Protein AF-A0A3P7JK66-F1 (afdb_monomer_lite)

Radius of gyration: 19.16 Å; chains: 1; bounding box: 43×45×58 Å

Organism: Strongylus vulgaris (NCBI:txid40348)

Foldseek 3Di:
DPDPPCPPQVVQADPVRVCCVVVPPPPLVVLCVVVVNPPVVSVVVSSVVSNCCVVVVVVPDDPVVCVVCVVVVQKDQDAADPVRHTDIDGPPPPPPDDDPDD

Sequence (102 aa):
MENLKTDKLGRKCTEEDLKRMNDGDWWLSTFIRAHNYDVDITYAVVAECIQWRRNFQVENISILGMKPLLDRRVAYLHGKDLADYSIREFLNMLFEKEDLEV

InterPro domains:
  IPR036273 CRAL/TRIO, N-terminal domain superfamily [SSF46938] (6-61)
  IPR036865 CRAL-TRIO lipid binding domain superfamily [G3DSA:3.40.525.10] (2-89)
  IPR053012 Endoplas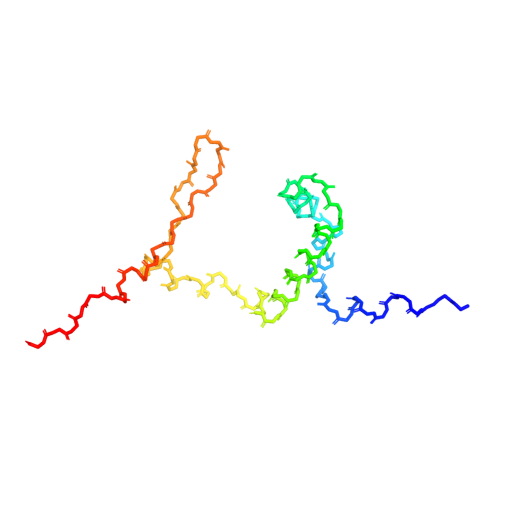mic reticulum-organelle contact domain-containing protein [PTHR46384] (14-83)

pLDDT: mean 72.41, std 18.8, range [36.03, 96.19]

Secondary structure (DSSP, 8-state):
---SSSTTTTTTS-HHHHHHHHH-HHHHHHHHHHTTT-HHHHHHHHHHHHHHHHHHTGGG--GGGGHHHHHTTSEEEEEE-TTSPEEEEE-----S-S----

Structure (mmCIF, N/CA/C/O backbone):
data_AF-A0A3P7JK66-F1
#
_entry.id   AF-A0A3P7JK66-F1
#
loop_
_atom_site.group_PDB
_atom_site.id
_atom_site.type_symbol
_atom_site.label_atom_id
_atom_site.label_alt_id
_atom_site.label_comp_id
_atom_site.label_asym_id
_atom_site.label_entity_id
_atom_site.label_seq_id
_atom_site.pdbx_PDB_ins_code
_atom_site.Cartn_x
_atom_site.Cartn_y
_atom_site.Cartn_z
_atom_site.occupancy
_atom_site.B_iso_or_equiv
_atom_site.auth_seq_id
_atom_site.auth_comp_id
_atom_site.auth_asym_id
_atom_site.auth_atom_id
_atom_site.pdbx_PDB_model_num
ATOM 1 N N . MET A 1 1 ? -21.967 4.274 -28.480 1.00 36.41 1 MET A N 1
ATOM 2 C CA . MET A 1 1 ? -21.780 3.181 -27.498 1.00 36.41 1 MET A CA 1
ATOM 3 C C . MET A 1 1 ? -20.473 3.412 -26.746 1.00 36.41 1 MET A C 1
ATOM 5 O O . MET A 1 1 ? -19.519 2.667 -26.912 1.00 36.41 1 MET A O 1
ATOM 9 N N . GLU A 1 2 ? -20.411 4.453 -25.925 1.00 39.34 2 GLU A N 1
ATOM 10 C CA . GLU A 1 2 ? -19.247 4.742 -25.081 1.00 39.34 2 GLU A CA 1
ATOM 11 C C . GLU A 1 2 ? -19.748 4.781 -23.646 1.00 39.34 2 GLU A C 1
ATOM 13 O O . GLU A 1 2 ? -20.179 5.835 -23.218 1.00 39.34 2 GLU A O 1
ATOM 18 N N . ASN A 1 3 ? -19.850 3.631 -22.966 1.00 39.97 3 ASN A N 1
ATOM 19 C CA . ASN A 1 3 ? -20.096 3.567 -21.508 1.00 39.97 3 ASN A CA 1
ATOM 20 C C . ASN A 1 3 ? -19.959 2.146 -20.910 1.00 39.97 3 ASN A C 1
ATOM 22 O O . ASN A 1 3 ? -20.572 1.834 -19.898 1.00 39.97 3 ASN A O 1
ATOM 26 N N . LEU A 1 4 ? -19.169 1.250 -21.517 1.00 40.28 4 LEU A N 1
ATOM 27 C CA . LEU A 1 4 ? -19.073 -0.156 -21.066 1.00 40.28 4 LEU A CA 1
ATOM 28 C C . LEU A 1 4 ? -17.686 -0.588 -20.569 1.00 40.28 4 LEU A C 1
ATOM 30 O O . LEU A 1 4 ? -17.515 -1.739 -20.177 1.00 40.28 4 LEU A O 1
ATOM 34 N N . LYS A 1 5 ? -16.693 0.312 -20.537 1.00 39.00 5 LYS A N 1
ATOM 35 C CA . LYS A 1 5 ? -15.351 0.007 -19.990 1.00 39.00 5 LYS A CA 1
ATOM 36 C C . LYS A 1 5 ? -15.087 0.600 -18.602 1.00 39.00 5 LYS A C 1
ATOM 38 O O . LYS A 1 5 ? -14.149 0.177 -17.938 1.00 39.00 5 LYS A O 1
ATOM 43 N N . THR A 1 6 ? -15.938 1.506 -18.132 1.00 43.41 6 THR A N 1
ATOM 44 C CA . THR A 1 6 ? -15.837 2.158 -16.816 1.00 43.41 6 THR A CA 1
ATOM 45 C C . THR A 1 6 ? -16.389 1.314 -15.656 1.00 43.41 6 THR A C 1
ATOM 47 O O . THR A 1 6 ? -16.103 1.606 -14.499 1.00 43.41 6 THR A O 1
ATOM 50 N N . ASP A 1 7 ? -17.106 0.220 -15.932 1.00 44.59 7 ASP A N 1
ATOM 51 C CA . ASP A 1 7 ? -17.969 -0.436 -14.932 1.00 44.59 7 ASP A CA 1
ATOM 52 C C . ASP A 1 7 ? -17.315 -1.582 -14.120 1.00 44.59 7 ASP A C 1
ATOM 54 O O . ASP A 1 7 ? -17.867 -2.046 -13.124 1.00 44.59 7 ASP A O 1
ATOM 58 N N . LYS A 1 8 ? -16.105 -2.048 -14.475 1.00 46.81 8 LYS A N 1
ATOM 59 C CA . LYS A 1 8 ? -15.442 -3.150 -13.730 1.00 46.81 8 LYS A CA 1
ATOM 60 C C . LYS A 1 8 ? -14.398 -2.709 -12.699 1.00 46.81 8 LYS A C 1
ATOM 62 O O . LYS A 1 8 ? -14.126 -3.466 -11.769 1.00 46.81 8 LYS A O 1
ATOM 67 N N . LEU A 1 9 ? -13.847 -1.499 -12.823 1.00 47.72 9 LEU A N 1
ATOM 68 C CA . LEU A 1 9 ? -12.839 -0.952 -11.897 1.00 47.72 9 LEU A CA 1
ATOM 69 C C . LEU A 1 9 ? -13.426 0.072 -10.920 1.00 47.72 9 LEU A C 1
ATOM 71 O O . LEU A 1 9 ? -13.054 0.063 -9.748 1.00 47.72 9 LEU A O 1
ATOM 75 N N . GLY A 1 10 ? -14.413 0.870 -11.349 1.00 47.22 10 GLY A N 1
ATOM 76 C CA . GLY A 1 10 ? -15.080 1.849 -10.480 1.00 47.22 10 GLY A CA 1
ATOM 77 C C . GLY A 1 10 ? -15.801 1.220 -9.283 1.00 47.22 10 GLY A C 1
ATOM 78 O O . GLY A 1 10 ? -15.948 1.847 -8.244 1.00 47.22 10 GLY A O 1
ATOM 79 N N . ARG A 1 11 ? -16.179 -0.061 -9.379 1.00 52.66 11 ARG A N 1
ATOM 80 C CA . ARG A 1 11 ? -16.843 -0.801 -8.294 1.00 52.66 11 ARG A CA 1
ATOM 81 C C . ARG A 1 11 ? -15.884 -1.387 -7.250 1.00 52.66 11 ARG A C 1
ATOM 83 O O . ARG A 1 11 ? -16.354 -1.981 -6.276 1.00 52.66 11 ARG A O 1
ATOM 90 N N . LYS A 1 12 ? -14.563 -1.286 -7.459 1.00 63.94 12 LYS A N 1
ATOM 91 C CA . LYS A 1 12 ? -13.523 -1.895 -6.608 1.00 63.94 12 LYS A CA 1
ATOM 92 C C . LYS A 1 12 ? -12.747 -0.908 -5.734 1.00 63.94 12 LYS A C 1
ATOM 94 O O . LYS A 1 12 ? -12.152 -1.356 -4.763 1.00 63.94 12 LYS A O 1
ATOM 99 N N . CYS A 1 13 ? -12.775 0.379 -6.058 1.00 72.00 13 CYS A N 1
ATOM 100 C CA . CYS A 1 13 ? -11.939 1.402 -5.438 1.00 72.00 13 CYS A CA 1
ATOM 101 C C . CYS A 1 13 ? -12.787 2.307 -4.535 1.00 72.00 13 CYS A C 1
ATOM 103 O O . CYS A 1 13 ? -13.872 2.709 -4.956 1.00 72.00 13 CYS A O 1
ATOM 105 N N . THR A 1 14 ? -12.333 2.620 -3.317 1.00 81.56 14 THR A N 1
ATOM 106 C CA . THR A 1 14 ? -13.020 3.622 -2.482 1.00 81.56 14 THR A CA 1
ATOM 107 C C . THR A 1 14 ? -12.748 5.035 -3.002 1.00 81.56 14 THR A C 1
ATOM 109 O O . THR A 1 14 ? -11.823 5.250 -3.792 1.00 81.56 14 THR A O 1
ATOM 112 N N . GLU A 1 15 ? -13.542 6.013 -2.563 1.00 85.00 15 GLU A N 1
ATOM 113 C CA . GLU A 1 15 ? -13.329 7.421 -2.919 1.00 85.00 15 GLU A CA 1
ATOM 114 C C . GLU A 1 15 ? -11.964 7.921 -2.419 1.00 85.00 15 GLU A C 1
ATOM 116 O O . GLU A 1 15 ? -11.259 8.640 -3.126 1.00 85.00 15 GLU A O 1
ATOM 121 N N . GLU A 1 16 ? -11.518 7.452 -1.253 1.00 84.06 16 GLU A N 1
ATOM 122 C CA . GLU A 1 16 ? -10.197 7.751 -0.701 1.00 84.06 16 GLU A CA 1
ATOM 123 C C . GLU A 1 16 ? -9.064 7.149 -1.534 1.00 84.06 16 GLU A C 1
ATOM 125 O O . GLU A 1 16 ? -8.016 7.782 -1.681 1.00 84.06 16 GLU A O 1
ATOM 130 N N . ASP A 1 17 ? -9.244 5.939 -2.068 1.00 86.56 17 ASP A N 1
ATOM 131 C CA . ASP A 1 17 ? -8.252 5.302 -2.934 1.00 86.56 17 ASP A CA 1
ATOM 132 C C . ASP A 1 17 ? -8.172 6.015 -4.292 1.00 86.56 17 ASP A C 1
ATOM 134 O O . ASP A 1 17 ? -7.074 6.282 -4.781 1.00 86.56 17 ASP A O 1
ATOM 138 N N . LEU A 1 18 ? -9.315 6.410 -4.868 1.00 86.06 18 LEU A N 1
ATOM 139 C CA . LEU A 1 18 ? -9.363 7.231 -6.085 1.00 86.06 18 LEU A CA 1
ATOM 140 C C . LEU A 1 18 ? -8.672 8.579 -5.873 1.00 86.06 18 LEU A C 1
ATOM 142 O O . LEU A 1 18 ? -7.838 8.982 -6.682 1.00 86.06 18 LEU A O 1
ATOM 146 N N . LYS A 1 19 ? -8.964 9.247 -4.754 1.00 87.00 19 LYS A N 1
ATOM 147 C CA . LYS A 1 19 ? -8.325 10.512 -4.390 1.00 87.00 19 LYS A CA 1
ATOM 148 C C . LYS A 1 19 ? -6.810 10.364 -4.270 1.00 87.00 19 LYS A C 1
ATOM 150 O O . LYS A 1 19 ? -6.074 11.200 -4.772 1.00 87.00 19 LYS A O 1
ATOM 155 N N . ARG A 1 20 ? -6.315 9.285 -3.657 1.00 84.12 20 ARG A N 1
ATOM 156 C CA . ARG A 1 20 ? -4.865 9.038 -3.553 1.00 84.12 20 ARG A CA 1
ATOM 157 C C . ARG A 1 20 ? -4.204 8.754 -4.890 1.00 84.12 20 ARG A C 1
ATOM 159 O O . ARG A 1 20 ? -3.073 9.181 -5.078 1.00 84.12 20 ARG A O 1
ATOM 166 N N . MET A 1 21 ? -4.876 8.046 -5.793 1.00 85.44 21 MET A N 1
ATOM 167 C CA . MET A 1 21 ? -4.345 7.812 -7.139 1.00 85.44 21 MET A CA 1
ATOM 168 C C . MET A 1 21 ? -4.261 9.094 -7.962 1.00 85.44 21 MET A C 1
ATOM 170 O O . MET A 1 21 ? -3.323 9.237 -8.739 1.00 85.44 21 MET A O 1
ATOM 174 N N . ASN A 1 22 ? -5.220 10.005 -7.786 1.00 84.19 22 ASN A N 1
ATOM 175 C CA . ASN A 1 22 ? -5.297 11.241 -8.561 1.00 84.19 22 ASN A CA 1
ATOM 176 C C . ASN A 1 22 ? -4.434 12.371 -7.983 1.00 84.19 22 ASN A C 1
ATOM 178 O O . ASN A 1 22 ? -3.798 13.090 -8.744 1.00 84.19 22 ASN A O 1
ATOM 182 N N . ASP A 1 23 ? -4.402 12.514 -6.655 1.00 81.56 23 ASP A N 1
ATOM 183 C CA . ASP A 1 23 ? -3.775 13.659 -5.978 1.00 81.56 23 ASP A CA 1
ATOM 184 C C . ASP A 1 23 ? -2.431 13.297 -5.317 1.00 81.56 23 ASP A C 1
ATOM 186 O O . ASP A 1 23 ? -1.690 14.166 -4.854 1.00 81.56 23 ASP A O 1
ATOM 190 N N . GLY A 1 24 ? -2.129 12.003 -5.189 1.00 73.25 24 GLY A N 1
ATOM 191 C CA . GLY A 1 24 ? -0.962 11.495 -4.477 1.00 73.25 24 GLY A CA 1
ATOM 192 C C . GLY A 1 24 ? 0.173 11.101 -5.412 1.00 73.25 24 GLY A C 1
ATOM 193 O O . GLY A 1 24 ? 0.401 9.908 -5.613 1.00 73.25 24 GLY A O 1
ATOM 194 N N . ASP A 1 25 ? 0.951 12.076 -5.893 1.00 70.88 25 ASP A N 1
ATOM 195 C CA . ASP A 1 25 ? 2.103 11.852 -6.791 1.00 70.88 25 ASP A CA 1
ATOM 196 C C . ASP A 1 25 ? 3.079 10.779 -6.278 1.00 70.88 25 ASP A C 1
ATOM 198 O O . ASP A 1 25 ? 3.662 10.006 -7.043 1.00 70.88 25 ASP A O 1
ATOM 202 N N . TRP A 1 26 ? 3.255 10.691 -4.959 1.00 85.50 26 TRP A N 1
ATOM 203 C CA . TRP A 1 26 ? 4.161 9.725 -4.340 1.00 85.50 26 TRP A CA 1
ATOM 204 C C . TRP A 1 26 ? 3.619 8.286 -4.355 1.00 85.50 26 TRP A C 1
ATOM 206 O O . TRP A 1 26 ? 4.402 7.338 -4.285 1.00 85.50 26 TRP A O 1
ATOM 216 N N . TRP A 1 27 ? 2.299 8.090 -4.432 1.00 86.88 27 TRP A N 1
ATOM 217 C CA . TRP A 1 27 ? 1.692 6.777 -4.220 1.00 86.88 27 TRP A CA 1
ATOM 218 C C . TRP A 1 27 ? 1.957 5.860 -5.411 1.00 86.88 27 TRP A C 1
ATOM 220 O O . TRP A 1 27 ? 2.674 4.870 -5.277 1.00 86.88 27 TRP A O 1
ATOM 230 N N . LEU A 1 28 ? 1.482 6.240 -6.599 1.00 89.19 28 LEU A N 1
ATOM 231 C CA . LEU A 1 28 ? 1.713 5.470 -7.825 1.00 89.19 28 LEU A CA 1
ATOM 232 C C . LEU A 1 28 ? 3.197 5.434 -8.214 1.00 89.19 28 LEU A C 1
ATOM 234 O O . LEU A 1 28 ? 3.683 4.401 -8.675 1.00 89.19 28 LEU A O 1
ATOM 238 N N . SER A 1 29 ? 3.945 6.517 -7.972 1.00 89.75 29 SER A N 1
ATOM 239 C CA . SER A 1 29 ? 5.384 6.540 -8.262 1.00 89.75 29 SER A CA 1
ATOM 240 C C . SER A 1 29 ? 6.181 5.553 -7.408 1.00 89.75 29 SER A C 1
ATOM 242 O O . SER A 1 29 ? 7.172 5.007 -7.893 1.00 89.75 29 SER A O 1
ATOM 244 N N . THR A 1 30 ? 5.736 5.252 -6.184 1.00 89.88 30 THR A N 1
ATOM 245 C CA . THR A 1 30 ? 6.360 4.216 -5.348 1.00 89.88 30 THR A CA 1
ATOM 246 C C . THR A 1 30 ? 6.195 2.829 -5.969 1.00 89.88 30 THR A C 1
ATOM 248 O O . THR A 1 30 ? 7.179 2.098 -6.070 1.00 89.88 30 THR A O 1
ATOM 251 N N . PHE A 1 31 ? 4.995 2.482 -6.451 1.00 91.00 31 PHE A N 1
ATOM 252 C CA . PHE A 1 31 ? 4.756 1.195 -7.119 1.00 91.00 31 PHE A CA 1
ATOM 253 C C . PHE A 1 31 ? 5.574 1.064 -8.406 1.00 91.00 31 PHE A C 1
ATOM 255 O O . PHE A 1 31 ? 6.267 0.069 -8.599 1.00 91.00 31 PHE A O 1
ATOM 262 N N . ILE A 1 32 ? 5.554 2.096 -9.253 1.00 93.00 32 ILE A N 1
ATOM 263 C CA . ILE A 1 32 ? 6.288 2.096 -10.525 1.00 93.00 32 ILE A CA 1
ATOM 264 C C . ILE A 1 32 ? 7.794 1.941 -10.277 1.00 93.00 32 ILE A C 1
ATOM 266 O O . ILE A 1 32 ? 8.450 1.141 -10.941 1.00 93.00 32 ILE A O 1
ATOM 270 N N . ARG A 1 33 ? 8.359 2.652 -9.291 1.00 92.69 33 ARG A N 1
ATOM 271 C CA . ARG A 1 33 ? 9.782 2.519 -8.935 1.00 92.69 33 ARG A CA 1
ATOM 272 C C . ARG A 1 33 ? 10.121 1.134 -8.388 1.00 92.69 33 ARG A C 1
ATOM 274 O O . ARG A 1 33 ? 11.157 0.591 -8.755 1.00 92.69 33 ARG A O 1
ATOM 281 N N . ALA A 1 34 ? 9.258 0.557 -7.551 1.00 92.38 34 ALA A N 1
ATOM 282 C CA . ALA A 1 34 ? 9.465 -0.772 -6.973 1.00 92.38 34 ALA A CA 1
ATOM 283 C C . ALA A 1 34 ? 9.461 -1.896 -8.024 1.00 92.38 34 ALA A C 1
ATOM 285 O O . ALA A 1 34 ? 10.065 -2.946 -7.807 1.00 92.38 34 ALA A O 1
ATOM 286 N N . HIS A 1 35 ? 8.814 -1.668 -9.167 1.00 93.81 35 HIS A N 1
ATOM 287 C CA . HIS A 1 35 ? 8.697 -2.635 -10.257 1.00 93.81 35 HIS A CA 1
ATOM 288 C C . HIS A 1 35 ? 9.454 -2.203 -11.519 1.00 93.81 35 HIS A C 1
ATOM 290 O O . HIS A 1 35 ? 9.069 -2.565 -12.625 1.00 93.81 35 HIS A O 1
ATOM 296 N N . ASN A 1 36 ? 10.548 -1.446 -11.365 1.00 94.50 36 ASN A N 1
ATOM 297 C CA . ASN A 1 36 ? 11.443 -1.046 -12.461 1.00 94.50 36 ASN A CA 1
ATOM 298 C C . ASN A 1 36 ? 10.728 -0.380 -13.648 1.00 94.50 36 ASN A C 1
ATOM 300 O O . ASN A 1 36 ? 11.133 -0.545 -14.796 1.00 94.50 36 ASN A O 1
ATOM 304 N N . TYR A 1 37 ? 9.685 0.399 -13.368 1.00 94.00 37 TYR A N 1
ATOM 305 C CA . TYR A 1 37 ? 8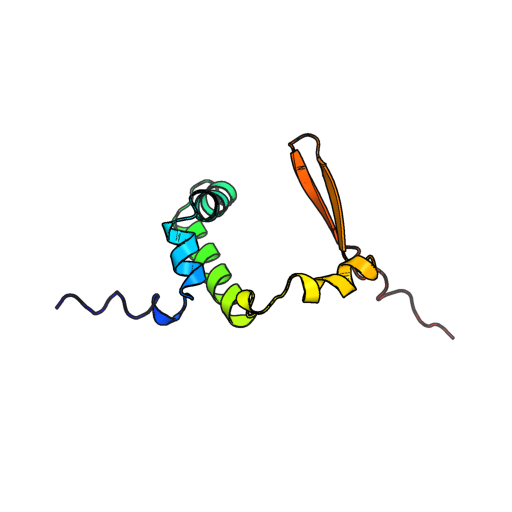.861 1.084 -14.362 1.00 94.00 37 TYR A CA 1
ATOM 306 C C . TYR A 1 37 ? 8.088 0.155 -15.315 1.00 94.00 37 TYR A C 1
ATOM 308 O O . TYR A 1 37 ? 7.565 0.621 -16.327 1.00 94.00 37 TYR A O 1
ATOM 316 N N . ASP A 1 38 ? 7.954 -1.132 -14.983 1.00 96.19 38 ASP A N 1
ATOM 317 C CA . ASP A 1 38 ? 7.075 -2.059 -15.695 1.00 96.19 38 ASP A CA 1
ATOM 318 C C . ASP A 1 38 ? 5.612 -1.751 -15.351 1.00 96.19 38 ASP A C 1
ATOM 320 O O . ASP A 1 38 ? 5.137 -2.010 -14.240 1.00 96.19 38 ASP A O 1
ATOM 324 N N . VAL A 1 39 ? 4.899 -1.154 -16.305 1.00 93.94 39 VAL A N 1
ATOM 325 C CA . VAL A 1 39 ? 3.523 -0.683 -16.113 1.00 93.94 39 VAL A CA 1
ATOM 326 C C . VAL A 1 39 ? 2.542 -1.842 -15.950 1.00 93.94 39 VAL A C 1
ATOM 328 O O . VAL A 1 39 ? 1.610 -1.725 -15.154 1.00 93.94 39 VAL A O 1
ATOM 331 N N . ASP A 1 40 ? 2.756 -2.961 -16.642 1.00 93.56 40 ASP A N 1
ATOM 332 C CA . ASP A 1 40 ? 1.840 -4.102 -16.614 1.00 93.56 40 ASP A CA 1
ATOM 333 C C . ASP A 1 40 ? 1.906 -4.807 -15.255 1.00 93.56 40 ASP A C 1
ATOM 335 O O . ASP A 1 40 ? 0.875 -5.063 -14.622 1.00 93.56 40 ASP A O 1
ATOM 339 N N . ILE A 1 41 ? 3.125 -5.034 -14.754 1.00 93.12 41 ILE A N 1
ATOM 340 C CA . ILE A 1 41 ? 3.348 -5.584 -13.412 1.00 93.12 41 ILE A CA 1
ATOM 341 C C . ILE A 1 41 ? 2.828 -4.610 -12.353 1.00 93.12 41 ILE A C 1
ATOM 343 O O . ILE A 1 41 ? 2.085 -5.011 -11.455 1.00 93.12 41 ILE A O 1
ATOM 347 N N . THR A 1 42 ? 3.169 -3.323 -12.467 1.00 93.31 42 THR A N 1
ATOM 348 C CA . THR A 1 42 ? 2.727 -2.289 -11.517 1.00 93.31 42 THR A CA 1
ATOM 349 C C . THR A 1 42 ? 1.207 -2.249 -11.420 1.00 93.31 42 THR A C 1
ATOM 351 O O . THR A 1 42 ? 0.661 -2.233 -10.317 1.00 93.31 42 THR A O 1
ATOM 354 N N . TYR A 1 43 ? 0.507 -2.258 -12.554 1.00 92.12 43 TYR A N 1
ATOM 355 C CA . TYR A 1 43 ? -0.949 -2.224 -12.583 1.00 92.12 43 TYR A CA 1
ATOM 356 C C . TYR A 1 43 ? -1.562 -3.416 -11.840 1.00 92.12 43 TYR A C 1
ATOM 358 O O . TYR A 1 43 ? -2.464 -3.228 -11.019 1.00 92.12 43 TYR A O 1
ATOM 366 N N . ALA A 1 44 ? -1.051 -4.629 -12.075 1.00 92.06 44 ALA A N 1
ATOM 367 C CA . ALA A 1 44 ? -1.520 -5.829 -11.386 1.00 92.06 44 ALA A CA 1
ATOM 368 C C . ALA A 1 44 ? -1.322 -5.728 -9.863 1.00 92.06 44 ALA A C 1
ATOM 370 O O . ALA A 1 44 ? -2.240 -6.021 -9.096 1.00 92.06 44 ALA A O 1
ATOM 371 N N . VAL A 1 45 ? -0.159 -5.242 -9.419 1.00 92.75 45 VAL A N 1
ATOM 372 C CA . VAL A 1 45 ? 0.151 -5.068 -7.991 1.00 92.75 45 VAL A CA 1
ATOM 373 C C . VAL A 1 45 ? -0.732 -3.997 -7.346 1.00 92.75 45 VAL A C 1
ATOM 375 O O . VAL A 1 45 ? -1.251 -4.207 -6.249 1.00 92.75 45 VAL A O 1
ATOM 378 N N . VAL A 1 46 ? -0.955 -2.863 -8.018 1.00 92.00 46 VAL A N 1
ATOM 379 C CA . VAL A 1 46 ? -1.842 -1.795 -7.526 1.00 92.00 46 VAL A CA 1
ATOM 380 C C . VAL A 1 46 ? -3.282 -2.298 -7.410 1.00 92.00 46 VAL A C 1
ATOM 382 O O . VAL A 1 46 ? -3.940 -2.034 -6.403 1.00 92.00 46 VAL A O 1
ATOM 385 N N . ALA A 1 47 ? -3.768 -3.060 -8.393 1.00 90.75 47 ALA A N 1
ATOM 386 C CA . ALA A 1 47 ? -5.116 -3.623 -8.369 1.00 90.75 47 ALA A CA 1
ATOM 387 C C . ALA A 1 47 ? -5.328 -4.572 -7.175 1.00 90.75 47 ALA A C 1
ATOM 389 O O . ALA A 1 47 ? -6.327 -4.445 -6.461 1.00 90.75 47 ALA A O 1
ATOM 390 N N . GLU A 1 48 ? -4.376 -5.471 -6.915 1.00 91.75 48 GLU A N 1
ATOM 391 C CA . GLU A 1 48 ? -4.407 -6.352 -5.740 1.00 91.75 48 GLU A CA 1
ATOM 392 C C . GLU A 1 48 ? -4.280 -5.565 -4.430 1.00 91.75 48 GLU A C 1
ATOM 394 O O . GLU A 1 48 ? -4.987 -5.849 -3.462 1.00 91.75 48 GLU A O 1
ATOM 399 N N . CYS A 1 49 ? -3.451 -4.517 -4.396 1.00 91.62 49 CYS A N 1
ATOM 400 C CA . CYS A 1 49 ? -3.319 -3.651 -3.226 1.00 91.62 49 CYS A CA 1
ATOM 401 C C . CYS A 1 49 ? -4.643 -2.954 -2.880 1.00 91.62 49 CYS A C 1
ATOM 403 O O . CYS A 1 49 ? -5.064 -2.983 -1.724 1.00 91.62 49 CYS A O 1
ATOM 405 N N . ILE A 1 50 ? -5.340 -2.376 -3.862 1.00 90.44 50 ILE A N 1
ATOM 406 C CA . ILE A 1 50 ? -6.657 -1.746 -3.662 1.00 90.44 50 ILE A CA 1
ATOM 407 C C . ILE A 1 50 ? -7.675 -2.777 -3.165 1.00 90.44 50 ILE A C 1
ATOM 409 O O . ILE A 1 50 ? -8.428 -2.518 -2.224 1.00 90.44 50 ILE A O 1
ATOM 413 N N . GLN A 1 51 ? -7.668 -3.979 -3.743 1.00 89.00 51 GLN A N 1
ATOM 414 C CA . GLN A 1 51 ? -8.550 -5.059 -3.309 1.00 89.00 51 GLN A CA 1
ATOM 415 C C . GLN A 1 51 ? -8.278 -5.473 -1.855 1.00 89.00 51 GLN A C 1
ATOM 417 O O . GLN A 1 51 ? -9.220 -5.621 -1.073 1.00 89.00 51 GLN A O 1
ATOM 422 N N . TRP A 1 52 ? -7.009 -5.610 -1.467 1.00 90.62 52 TRP A N 1
ATOM 423 C CA . TRP A 1 52 ? -6.620 -5.894 -0.086 1.00 90.62 52 TRP A CA 1
ATOM 424 C C . TRP A 1 52 ? -7.064 -4.783 0.867 1.00 90.62 52 TRP A C 1
ATOM 426 O O . TRP A 1 52 ? -7.678 -5.070 1.892 1.00 90.62 52 TRP A O 1
ATOM 436 N N . ARG A 1 53 ? -6.824 -3.516 0.506 1.00 89.62 53 ARG A N 1
ATOM 437 C CA . ARG A 1 53 ? -7.190 -2.339 1.310 1.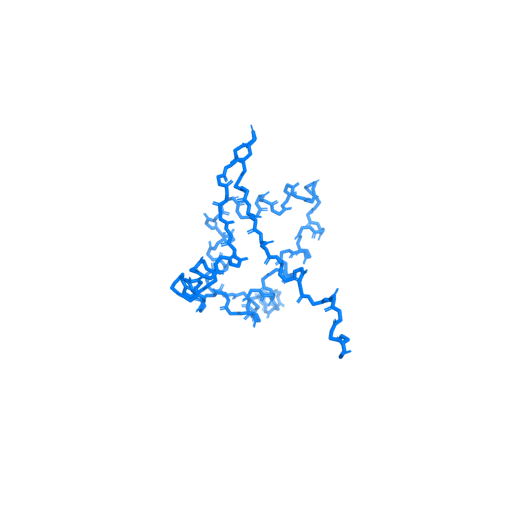00 89.62 53 ARG A CA 1
ATOM 438 C C . ARG A 1 53 ? -8.678 -2.317 1.632 1.00 89.62 53 ARG A C 1
ATOM 440 O O . ARG A 1 53 ? -9.043 -2.136 2.791 1.00 89.62 53 ARG A O 1
ATOM 447 N N . ARG A 1 54 ? -9.512 -2.582 0.626 1.00 85.44 54 ARG A N 1
ATOM 448 C CA . ARG A 1 54 ? -10.963 -2.690 0.781 1.00 85.44 54 ARG A CA 1
ATOM 449 C C . ARG A 1 54 ? -11.370 -3.861 1.673 1.00 85.44 54 ARG A C 1
ATOM 451 O O . ARG A 1 54 ? -12.204 -3.694 2.554 1.00 85.44 54 ARG A O 1
ATOM 458 N N . ASN A 1 55 ? -10.814 -5.049 1.438 1.00 86.56 55 ASN A N 1
ATOM 459 C CA . ASN A 1 55 ? -11.171 -6.240 2.214 1.00 86.56 55 ASN A CA 1
ATOM 460 C C . ASN A 1 55 ? -10.758 -6.107 3.685 1.00 86.56 55 ASN A C 1
ATOM 462 O O . ASN A 1 55 ? -11.476 -6.561 4.570 1.00 86.56 55 ASN A O 1
ATOM 466 N N . PHE A 1 56 ? -9.614 -5.471 3.933 1.00 86.31 56 PHE A N 1
ATOM 467 C CA . PHE A 1 56 ? -9.095 -5.208 5.269 1.00 86.31 56 PHE A CA 1
ATOM 468 C C . PHE A 1 56 ? -9.763 -4.003 5.950 1.00 86.31 56 PHE A C 1
ATOM 470 O O . PHE A 1 56 ? -9.637 -3.852 7.160 1.00 86.31 56 PHE A O 1
ATOM 477 N N . GLN A 1 57 ? -10.478 -3.163 5.192 1.00 85.88 57 GLN A N 1
ATOM 478 C CA . GLN A 1 57 ? -11.125 -1.935 5.666 1.00 85.88 57 GLN A CA 1
ATOM 479 C C . GLN A 1 57 ? -10.138 -0.970 6.330 1.00 85.88 57 GLN A C 1
ATOM 481 O O . GLN A 1 57 ? -10.309 -0.521 7.465 1.00 85.88 57 GLN A O 1
ATOM 486 N N . VAL A 1 58 ? -9.051 -0.670 5.622 1.00 82.94 58 VAL A N 1
ATOM 487 C CA . VAL A 1 58 ? -7.955 0.178 6.120 1.00 82.94 58 VAL A CA 1
ATOM 488 C C . VAL A 1 58 ? -8.399 1.574 6.565 1.00 82.94 58 VAL A C 1
ATOM 490 O O . VAL A 1 58 ? -7.762 2.175 7.424 1.00 82.94 58 VAL A O 1
ATOM 493 N N . GLU A 1 59 ? -9.478 2.094 5.993 1.00 81.31 59 GLU A N 1
ATOM 494 C CA . GLU A 1 59 ? -10.127 3.352 6.360 1.00 81.31 59 GLU A CA 1
ATOM 495 C C . GLU A 1 59 ? -10.731 3.333 7.771 1.00 81.31 59 GLU A C 1
ATOM 497 O O . GLU A 1 59 ? -10.807 4.376 8.417 1.00 81.31 59 GLU A O 1
ATOM 502 N N . ASN A 1 60 ? -11.076 2.151 8.286 1.00 82.62 60 ASN A N 1
ATOM 503 C CA . ASN A 1 60 ? -11.610 1.973 9.635 1.00 82.62 60 ASN A CA 1
ATOM 504 C C . ASN A 1 60 ? -10.504 1.816 10.692 1.00 82.62 60 ASN A C 1
ATOM 506 O O . ASN A 1 60 ? -10.790 1.766 11.892 1.00 82.62 60 ASN A O 1
ATOM 510 N N . ILE A 1 61 ? -9.232 1.751 10.280 1.00 80.06 61 ILE A N 1
ATOM 511 C CA . ILE A 1 61 ? -8.106 1.671 11.211 1.00 80.06 61 ILE A CA 1
ATOM 512 C C . ILE A 1 61 ? -7.856 3.058 11.795 1.00 80.06 61 ILE A C 1
ATOM 514 O O . ILE A 1 61 ? -7.170 3.903 11.220 1.00 80.06 61 ILE A O 1
ATOM 518 N N . SER A 1 62 ? -8.372 3.278 12.999 1.00 76.62 62 SER A N 1
ATOM 519 C CA . SER A 1 62 ? -7.965 4.426 13.801 1.00 76.62 62 SER A CA 1
ATOM 520 C C . SER A 1 62 ? -6.515 4.264 14.252 1.00 76.62 62 SER A C 1
ATOM 522 O O . SER A 1 62 ? -6.106 3.191 14.700 1.00 76.62 62 SER A O 1
ATOM 524 N N . ILE A 1 63 ? -5.749 5.355 14.246 1.00 68.38 63 ILE A N 1
ATOM 525 C CA . ILE A 1 63 ? -4.416 5.381 14.861 1.00 68.38 63 ILE A CA 1
ATOM 526 C C . ILE A 1 63 ? -4.467 5.015 16.355 1.00 68.38 63 ILE A C 1
ATOM 528 O O . ILE A 1 63 ? -3.533 4.416 16.883 1.00 68.38 63 ILE A O 1
ATOM 532 N N . LEU A 1 64 ? -5.597 5.277 17.025 1.00 67.50 64 LEU A N 1
ATOM 533 C CA . LEU A 1 64 ? -5.846 4.828 18.398 1.00 67.50 64 LEU A CA 1
ATOM 534 C C . LEU A 1 64 ? -6.074 3.312 18.481 1.00 67.50 64 LEU A C 1
ATOM 536 O O . LEU A 1 64 ? -5.728 2.707 19.489 1.00 67.50 64 LEU A O 1
ATOM 540 N N . GLY A 1 65 ? -6.580 2.682 17.418 1.00 70.62 65 GLY A N 1
ATOM 541 C CA . GLY A 1 65 ? -6.681 1.224 17.303 1.00 70.62 65 GLY A CA 1
ATOM 542 C C . GLY A 1 65 ? -5.316 0.532 17.231 1.00 70.62 65 GLY A C 1
ATOM 543 O O . GLY A 1 65 ? -5.194 -0.627 17.616 1.00 70.62 65 GLY A O 1
ATOM 544 N N . MET A 1 66 ? -4.270 1.260 16.825 1.00 74.50 66 MET A N 1
ATOM 545 C CA . MET A 1 66 ? -2.884 0.776 16.810 1.00 74.50 66 MET A CA 1
ATOM 546 C C . MET A 1 66 ? -2.161 0.991 18.147 1.00 74.50 66 MET A C 1
ATOM 548 O O . MET A 1 66 ? -1.123 0.373 18.387 1.00 74.50 66 MET A O 1
ATOM 552 N N . LYS A 1 67 ? -2.701 1.830 19.043 1.00 76.81 67 LYS A N 1
ATOM 553 C CA . LYS A 1 67 ? -2.091 2.145 20.343 1.00 76.81 67 LYS A CA 1
ATOM 554 C C . LYS A 1 67 ? -1.764 0.897 21.175 1.00 76.81 67 LYS A C 1
ATOM 556 O O . LYS A 1 67 ? -0.644 0.835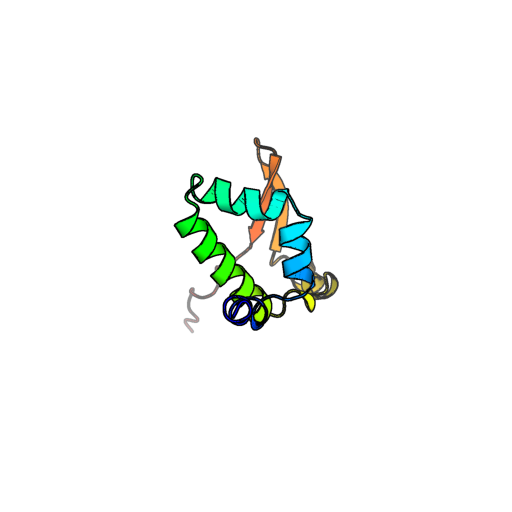 21.672 1.00 76.81 67 LYS A O 1
ATOM 561 N N . PRO A 1 68 ? -2.636 -0.126 21.284 1.00 80.31 68 PRO A N 1
ATOM 562 C CA . PRO A 1 68 ? -2.298 -1.340 22.022 1.00 80.31 68 PRO A CA 1
ATOM 563 C C . PRO A 1 68 ? -1.077 -2.084 21.467 1.00 80.31 68 PRO A C 1
ATOM 565 O O . PRO A 1 68 ? -0.343 -2.681 22.246 1.00 80.31 68 PRO A O 1
ATOM 568 N N . LEU A 1 69 ? -0.831 -2.042 20.152 1.00 75.62 69 LEU A N 1
ATOM 569 C CA . LEU A 1 69 ? 0.334 -2.684 19.527 1.00 75.62 69 LEU A CA 1
ATOM 570 C C . LEU A 1 69 ? 1.634 -1.950 19.876 1.00 75.62 69 LEU A C 1
ATOM 572 O O . LEU A 1 69 ? 2.656 -2.587 20.129 1.00 75.62 69 LEU A O 1
ATOM 576 N N . LEU A 1 70 ? 1.571 -0.618 19.931 1.00 76.25 70 LEU A N 1
ATOM 577 C CA . LEU A 1 70 ? 2.690 0.237 20.325 1.00 76.25 70 LEU A CA 1
ATOM 578 C C . LEU A 1 70 ? 2.965 0.132 21.834 1.00 76.25 70 LEU A C 1
ATOM 580 O O . LEU A 1 70 ? 4.101 -0.097 22.241 1.00 76.25 70 LEU A O 1
ATOM 584 N N . ASP A 1 71 ? 1.921 0.224 22.664 1.00 81.25 71 ASP A N 1
ATOM 585 C CA . ASP A 1 71 ? 2.019 0.144 24.127 1.00 81.25 71 ASP A CA 1
ATOM 586 C C . ASP A 1 71 ? 2.545 -1.231 24.577 1.00 81.25 71 ASP A C 1
ATOM 588 O O . ASP A 1 71 ? 3.345 -1.323 25.509 1.00 81.25 71 ASP A O 1
ATOM 592 N N . ARG A 1 72 ? 2.138 -2.306 23.886 1.00 78.56 72 ARG A N 1
ATOM 593 C CA . ARG A 1 72 ? 2.621 -3.675 24.129 1.00 78.56 72 ARG A CA 1
ATOM 594 C C . ARG A 1 72 ? 3.935 -3.994 23.429 1.00 78.56 72 ARG A C 1
ATOM 596 O O . ARG A 1 72 ? 4.365 -5.141 23.501 1.00 78.56 72 ARG A O 1
ATOM 603 N N . ARG A 1 73 ? 4.580 -3.013 22.782 1.00 72.06 73 ARG A N 1
ATOM 604 C CA . ARG A 1 73 ? 5.906 -3.185 22.171 1.00 72.06 73 ARG A CA 1
ATOM 605 C C . ARG A 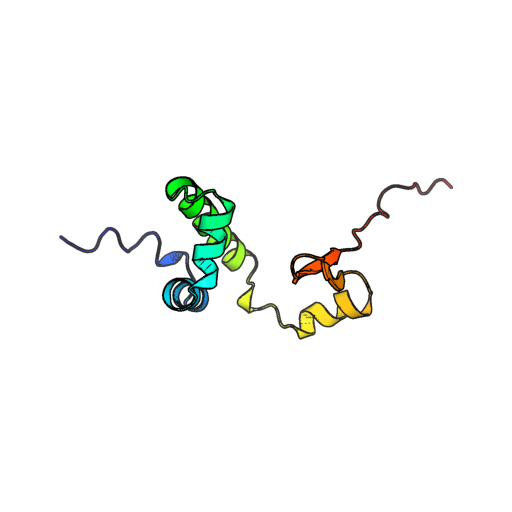1 73 ? 5.950 -4.269 21.082 1.00 72.06 73 ARG A C 1
ATOM 607 O O . ARG A 1 73 ? 6.993 -4.858 20.832 1.00 72.06 73 ARG A O 1
ATOM 614 N N . VAL A 1 74 ? 4.815 -4.520 20.428 1.00 70.75 74 VAL A N 1
ATOM 615 C CA . VAL A 1 74 ? 4.689 -5.491 19.326 1.00 70.75 74 VAL A CA 1
ATOM 616 C C . VAL A 1 74 ? 5.163 -4.873 18.003 1.00 70.75 74 VAL A C 1
ATOM 618 O O . VAL A 1 74 ? 5.639 -5.573 17.113 1.00 70.75 74 VAL A O 1
ATOM 621 N N . ALA A 1 75 ? 5.097 -3.544 17.883 1.00 68.88 75 ALA A N 1
ATOM 622 C CA . ALA A 1 75 ? 5.654 -2.795 16.761 1.00 68.88 75 ALA A CA 1
ATOM 623 C C . ALA A 1 75 ? 6.377 -1.531 17.250 1.00 68.88 75 ALA A C 1
ATOM 625 O O . ALA A 1 75 ? 5.844 -0.799 18.087 1.00 68.88 75 ALA A O 1
ATOM 626 N N . TYR A 1 76 ? 7.556 -1.251 16.690 1.00 66.44 76 TYR A N 1
ATOM 627 C CA . TYR A 1 76 ? 8.337 -0.042 16.947 1.00 66.44 76 TYR A CA 1
ATOM 628 C C . TYR A 1 76 ? 8.691 0.694 15.654 1.00 66.44 76 TYR A C 1
ATOM 630 O O . TYR A 1 76 ? 8.992 0.096 14.619 1.00 66.44 76 TYR A O 1
ATOM 638 N N . LEU A 1 77 ? 8.717 2.022 15.742 1.00 66.06 77 LEU A N 1
ATOM 639 C CA . LEU A 1 77 ? 9.347 2.888 14.749 1.00 66.06 77 LEU A CA 1
ATOM 640 C C . LEU A 1 77 ? 10.742 3.244 15.284 1.00 66.06 77 LEU A C 1
ATOM 642 O O . LEU A 1 77 ? 10.860 4.079 16.180 1.00 66.06 77 LEU A O 1
ATOM 646 N N . HIS A 1 78 ? 11.785 2.575 14.790 1.00 67.19 78 HIS A N 1
ATOM 647 C CA . HIS A 1 78 ? 13.154 2.674 15.305 1.00 67.19 78 HIS A CA 1
ATOM 648 C C . HIS A 1 78 ? 14.002 3.656 14.482 1.00 67.19 78 HIS A C 1
ATOM 650 O O . HIS A 1 78 ? 14.987 3.294 13.852 1.00 67.19 78 HIS A O 1
ATOM 656 N N . GLY A 1 79 ? 13.612 4.930 14.461 1.00 68.94 79 GLY A N 1
ATOM 657 C CA . GLY A 1 79 ? 14.380 5.957 13.751 1.00 68.94 79 GLY A CA 1
ATOM 658 C C . GLY A 1 79 ? 14.471 5.717 12.237 1.00 68.94 79 GLY A C 1
ATOM 659 O O . GLY A 1 79 ? 13.538 5.199 11.617 1.00 68.94 79 GLY A O 1
ATOM 660 N N . LYS A 1 80 ? 15.574 6.159 11.631 1.00 74.12 80 LYS A N 1
ATOM 661 C CA . LYS A 1 80 ? 15.825 6.051 10.192 1.00 74.12 80 LYS A CA 1
ATOM 662 C C . LYS A 1 80 ? 17.193 5.436 9.921 1.00 74.12 80 LYS A C 1
ATOM 664 O O . LYS A 1 80 ? 18.103 5.590 10.735 1.00 74.12 80 LYS A O 1
ATOM 669 N N . ASP A 1 81 ? 17.324 4.750 8.793 1.00 79.25 81 ASP A N 1
ATOM 670 C CA . ASP A 1 81 ? 18.602 4.218 8.330 1.00 79.25 81 ASP A CA 1
ATOM 671 C C . ASP A 1 81 ? 19.503 5.315 7.726 1.00 79.25 81 ASP A C 1
ATOM 673 O O . ASP A 1 81 ? 19.144 6.494 7.664 1.00 79.25 81 ASP A O 1
ATOM 677 N N . LEU A 1 82 ? 20.699 4.927 7.271 1.00 82.25 82 LEU A N 1
ATOM 678 C CA . LEU A 1 82 ? 21.666 5.839 6.641 1.00 82.25 82 LEU A CA 1
ATOM 679 C C . LEU A 1 82 ? 21.160 6.462 5.326 1.00 82.25 82 LEU A C 1
ATOM 681 O O . LEU A 1 82 ? 21.776 7.401 4.826 1.00 82.25 82 LEU A O 1
ATOM 685 N N . ALA A 1 83 ? 20.063 5.948 4.768 1.00 77.12 83 ALA A N 1
ATOM 686 C CA . ALA A 1 83 ? 19.403 6.455 3.573 1.00 77.12 83 ALA A CA 1
ATOM 687 C C . ALA A 1 83 ? 18.077 7.180 3.894 1.00 77.12 83 ALA A C 1
ATOM 689 O O . ALA A 1 83 ? 17.295 7.459 2.987 1.00 77.12 83 ALA A O 1
ATOM 690 N N . ASP A 1 84 ? 17.855 7.537 5.165 1.00 71.44 84 ASP A N 1
ATOM 691 C CA . ASP A 1 84 ? 16.689 8.275 5.664 1.00 71.44 84 ASP A CA 1
ATOM 692 C C . ASP A 1 84 ? 15.350 7.505 5.542 1.00 71.44 84 ASP A C 1
ATOM 694 O O . ASP A 1 84 ? 14.267 8.082 5.698 1.00 71.44 84 ASP A O 1
ATOM 698 N N . TYR A 1 85 ? 15.390 6.184 5.339 1.00 67.69 85 TYR A N 1
ATOM 699 C CA . TYR A 1 85 ? 14.196 5.339 5.371 1.00 67.69 85 TYR A CA 1
ATOM 700 C C . TYR A 1 85 ? 13.833 4.967 6.805 1.00 67.69 85 TYR A C 1
ATOM 702 O O . TYR A 1 85 ? 14.689 4.621 7.614 1.00 67.69 85 TYR A O 1
ATOM 710 N N . SER A 1 86 ? 12.539 5.023 7.137 1.00 66.44 86 SER A N 1
ATOM 711 C CA . SER A 1 86 ? 12.063 4.652 8.473 1.00 66.44 86 SER A CA 1
ATOM 712 C C . SER A 1 86 ? 12.315 3.174 8.755 1.00 66.44 86 SER A C 1
ATOM 714 O O . SER A 1 86 ? 11.767 2.313 8.066 1.00 66.44 86 SER A O 1
ATOM 716 N N . ILE A 1 87 ? 13.060 2.880 9.818 1.00 62.88 87 ILE A N 1
ATOM 717 C CA . ILE A 1 87 ? 13.232 1.512 10.299 1.00 62.88 87 ILE A CA 1
ATOM 718 C C . ILE A 1 87 ? 11.966 1.147 11.075 1.00 62.88 87 ILE A C 1
ATOM 720 O O . ILE A 1 87 ? 11.599 1.791 12.062 1.00 62.88 87 ILE A O 1
ATOM 724 N N . ARG A 1 88 ? 11.261 0.121 10.600 1.00 57.44 88 ARG A N 1
ATOM 725 C CA . ARG A 1 88 ? 10.101 -0.452 11.286 1.00 57.44 88 ARG A CA 1
ATOM 726 C C . ARG A 1 88 ? 10.503 -1.815 11.819 1.00 57.44 88 ARG A C 1
ATOM 728 O O . ARG A 1 88 ? 10.667 -2.747 11.039 1.00 57.44 88 ARG A O 1
ATOM 735 N N . GLU A 1 89 ? 10.655 -1.923 13.130 1.00 54.66 89 GLU A N 1
ATOM 736 C CA . GLU A 1 89 ? 10.878 -3.210 13.780 1.00 54.66 89 GLU A CA 1
ATOM 737 C C . GLU A 1 89 ? 9.522 -3.771 14.205 1.00 54.66 89 GLU A C 1
ATOM 739 O O . GLU A 1 89 ? 8.857 -3.244 15.099 1.00 54.66 89 GLU A O 1
ATOM 744 N N . PHE A 1 90 ? 9.089 -4.837 13.539 1.00 49.09 90 PHE A N 1
ATOM 745 C CA . PHE A 1 90 ? 8.027 -5.691 14.052 1.00 49.09 90 PHE A CA 1
ATOM 746 C C . PHE A 1 90 ? 8.707 -6.795 14.852 1.00 49.09 90 PHE A C 1
ATOM 748 O O . PHE A 1 90 ? 9.376 -7.653 14.272 1.00 49.09 90 PHE A O 1
ATOM 755 N N . LEU A 1 91 ? 8.541 -6.788 16.177 1.00 45.12 91 LEU A N 1
ATOM 756 C CA . LEU A 1 91 ? 8.757 -8.005 16.946 1.00 45.12 91 LEU A CA 1
ATOM 757 C C . LEU A 1 91 ? 7.615 -8.940 16.547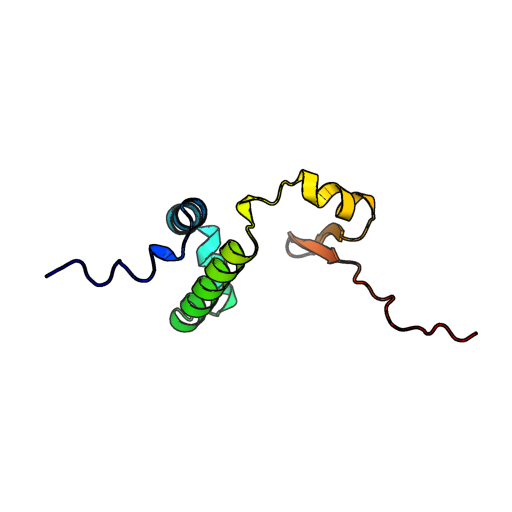 1.00 45.12 91 LEU A C 1
ATOM 759 O O . LEU A 1 91 ? 6.561 -8.955 17.179 1.00 45.12 91 LEU A O 1
ATOM 763 N N . ASN A 1 92 ? 7.818 -9.733 15.489 1.00 41.62 92 ASN A N 1
ATOM 764 C CA . ASN A 1 92 ? 7.157 -11.034 15.427 1.00 41.62 92 ASN A CA 1
ATOM 765 C C . ASN A 1 92 ? 7.377 -11.646 16.822 1.00 41.62 92 ASN A C 1
ATOM 767 O O . ASN A 1 92 ? 8.491 -11.613 17.346 1.00 41.62 92 ASN A O 1
ATOM 771 N N . MET A 1 93 ? 6.354 -12.107 17.542 1.00 41.06 93 MET A N 1
ATOM 772 C CA . MET A 1 93 ? 5.809 -13.455 17.336 1.00 41.06 93 MET A CA 1
ATOM 773 C C . MET A 1 93 ? 6.891 -14.516 17.022 1.00 41.06 93 MET A C 1
ATOM 775 O O . MET A 1 93 ? 6.613 -15.541 16.422 1.00 41.06 93 MET A O 1
ATOM 779 N N . LEU A 1 94 ? 8.132 -14.299 17.471 1.00 39.22 94 LEU A N 1
ATOM 780 C CA . LEU A 1 94 ? 9.235 -15.258 17.523 1.00 39.22 94 LEU A CA 1
ATOM 781 C C . LEU A 1 94 ? 9.133 -16.153 18.772 1.00 39.22 94 LEU A C 1
ATOM 783 O O . LEU A 1 94 ? 10.119 -16.739 19.192 1.00 39.22 94 LEU A O 1
ATOM 787 N N . PHE A 1 95 ? 7.937 -16.275 19.353 1.00 39.47 95 PHE A N 1
ATOM 788 C CA . PHE A 1 95 ? 7.622 -17.231 20.413 1.00 39.47 95 PHE A CA 1
ATOM 789 C C . PHE A 1 95 ? 6.310 -17.958 20.097 1.00 39.47 95 PHE A C 1
ATOM 791 O O . PHE A 1 95 ? 5.364 -17.932 20.872 1.00 39.47 95 PHE A O 1
ATOM 798 N N . GLU A 1 96 ? 6.241 -18.609 18.940 1.00 42.38 96 GLU A N 1
ATOM 799 C CA . GLU A 1 96 ? 5.416 -19.812 18.778 1.00 42.38 96 GLU A CA 1
ATOM 800 C C . GLU A 1 96 ? 6.274 -20.880 18.103 1.00 42.38 96 GLU A C 1
ATOM 802 O O . GLU A 1 96 ? 6.127 -21.167 16.918 1.00 42.38 96 GLU A O 1
ATOM 807 N N . LYS A 1 97 ? 7.256 -21.375 18.862 1.00 43.78 97 LYS A N 1
ATOM 808 C CA . LYS A 1 97 ? 7.824 -22.731 18.821 1.00 43.78 97 LYS A CA 1
ATOM 809 C C . LYS A 1 97 ? 9.054 -22.764 19.722 1.00 43.78 97 LYS A C 1
ATOM 811 O O . LYS A 1 97 ? 10.179 -22.727 19.249 1.00 43.78 97 LYS A O 1
ATOM 816 N N . GLU A 1 98 ? 8.822 -22.806 21.022 1.00 39.19 98 GLU A N 1
ATOM 817 C CA . GLU A 1 98 ? 9.660 -23.634 21.880 1.00 39.19 98 GLU A CA 1
ATOM 818 C C . GLU A 1 98 ? 8.739 -24.241 22.930 1.00 39.19 98 GLU A C 1
ATOM 820 O O . GLU A 1 98 ? 7.906 -23.566 23.538 1.00 39.19 98 GLU A O 1
ATOM 825 N N . ASP A 1 99 ? 8.780 -25.559 22.949 1.00 41.91 99 ASP A N 1
ATOM 826 C CA . ASP A 1 99 ? 7.737 -26.447 23.397 1.00 41.91 99 ASP A CA 1
ATOM 827 C C . ASP A 1 99 ? 7.428 -26.324 24.894 1.00 41.91 99 ASP A C 1
ATOM 829 O O . ASP A 1 99 ? 8.305 -26.259 25.756 1.00 41.91 99 ASP A O 1
ATOM 833 N N . LEU A 1 100 ? 6.127 -26.365 25.186 1.00 45.09 100 LEU A N 1
ATOM 834 C CA . LEU A 1 100 ? 5.609 -27.001 26.388 1.00 45.09 100 LEU A CA 1
ATOM 835 C C . LEU A 1 100 ? 6.099 -28.459 26.396 1.00 45.09 100 LEU A C 1
ATOM 837 O O . LEU A 1 100 ? 5.412 -29.343 25.888 1.00 45.09 100 LEU A O 1
ATOM 841 N N . GLU A 1 101 ? 7.264 -28.713 26.981 1.00 36.03 101 GLU A N 1
ATOM 842 C CA . GLU A 1 101 ? 7.554 -30.015 27.572 1.00 36.03 101 GLU A CA 1
ATOM 843 C C . GLU A 1 101 ? 7.423 -29.912 29.094 1.00 36.03 101 GLU A C 1
ATOM 845 O O . GLU A 1 101 ? 7.949 -29.004 29.740 1.00 36.03 101 GLU A O 1
ATOM 850 N N . VAL A 1 102 ? 6.585 -30.819 29.594 1.00 42.38 102 VAL A N 1
ATOM 851 C CA . VAL A 1 102 ? 6.116 -31.016 30.971 1.00 42.38 102 VAL A CA 1
ATOM 852 C C . VAL A 1 102 ? 7.256 -31.375 31.916 1.00 42.38 102 VAL A C 1
ATOM 854 O O . VAL A 1 102 ? 8.102 -32.204 31.518 1.00 42.38 102 VAL A O 1
#